Protein AF-A0A810KUQ3-F1 (afdb_monomer_lite)

Foldseek 3Di:
DPPVVVLVVDDPVSVVVVVVVVVVVVVLVVLVVCCVVPVQPDPCSLVVNLVVLVVQLVVLVVCVVVVDDDPSVVVNCVSVVVSVVSVVVCVVVVSVVSNVPPPPDDDPD

pLDDT: mean 70.56, std 9.36, range [38.03, 83.0]

Sequence (109 aa):
MTAIADVVGAGADTRIVETWRMVGLAVFAGLFALLALRPHALPYLWELVLASKLALTLAALGYQLAGSATGTATILAADGGLFVLLLIAYLCVRGWRAISAPRGRAASA

Secondary structure (DSSP, 8-state):
--HHHHHHHS-HHHHHHHHHHHHHHHHHHHHHHHHHH-TTSSTTHHHHHHHHHHHHHHHHHHHHHTT--TTHHHHHHHHHHHHHHHHHHHHHTTGGGGTSS--------

Radius of gyration: 18.27 Å; chains: 1; bounding box: 40×38×60 Å

Organism: NCBI:txid390989

Structure (mmCIF, N/CA/C/O backbone):
data_AF-A0A810KUQ3-F1
#
_entry.id   AF-A0A810KUQ3-F1
#
loop_
_atom_site.group_PDB
_atom_site.id
_atom_site.type_symbol
_atom_site.label_atom_id
_atom_site.label_alt_id
_atom_site.label_comp_id
_atom_site.label_asym_id
_atom_site.label_entity_id
_atom_site.label_seq_id
_atom_site.pdbx_PDB_ins_code
_atom_site.Cartn_x
_atom_site.Cartn_y
_atom_site.Cartn_z
_atom_site.occupancy
_atom_site.B_iso_or_equiv
_atom_site.auth_seq_id
_atom_site.auth_comp_id
_atom_site.auth_asym_id
_atom_site.auth_atom_id
_atom_site.pdbx_PDB_model_num
ATOM 1 N N . MET A 1 1 ? 10.667 -19.680 -12.913 1.00 38.03 1 MET A N 1
ATOM 2 C CA . MET A 1 1 ? 12.031 -19.113 -12.861 1.00 38.03 1 MET A CA 1
ATOM 3 C C . MET A 1 1 ? 12.034 -18.080 -11.749 1.00 38.03 1 MET A C 1
ATOM 5 O O . MET A 1 1 ? 11.111 -17.277 -11.687 1.00 38.03 1 MET A O 1
ATOM 9 N N . THR A 1 2 ? 12.938 -18.199 -10.782 1.00 46.88 2 THR A N 1
ATOM 10 C CA . THR A 1 2 ? 12.999 -17.316 -9.611 1.00 46.88 2 THR A CA 1
ATOM 11 C C . THR A 1 2 ? 13.585 -15.972 -10.035 1.00 46.88 2 THR A C 1
ATOM 13 O O . THR A 1 2 ? 14.776 -15.898 -10.313 1.00 46.88 2 THR A O 1
ATOM 16 N N . ALA A 1 3 ? 12.758 -14.920 -10.054 1.00 61.97 3 ALA A N 1
ATOM 17 C CA . ALA A 1 3 ? 13.121 -13.550 -10.451 1.00 61.97 3 ALA A CA 1
ATOM 18 C C . ALA A 1 3 ? 14.426 -13.032 -9.810 1.00 61.97 3 ALA A C 1
ATOM 20 O O . ALA A 1 3 ? 15.146 -12.246 -10.407 1.00 61.97 3 ALA A O 1
ATOM 21 N N . ILE A 1 4 ? 14.782 -13.532 -8.624 1.00 58.00 4 ILE A N 1
ATOM 22 C CA . ILE A 1 4 ? 16.025 -13.200 -7.912 1.00 58.00 4 ILE A CA 1
ATOM 23 C C . ILE A 1 4 ? 17.281 -13.610 -8.708 1.00 58.00 4 ILE A C 1
ATOM 25 O O . ILE A 1 4 ? 18.267 -12.877 -8.711 1.00 58.00 4 ILE A O 1
ATOM 29 N N . ALA A 1 5 ? 17.261 -14.756 -9.397 1.00 56.84 5 ALA A N 1
ATOM 30 C CA . ALA A 1 5 ? 18.412 -15.241 -10.163 1.00 56.84 5 ALA A CA 1
ATOM 31 C C . ALA A 1 5 ? 18.682 -14.379 -11.411 1.00 56.84 5 ALA A C 1
ATOM 33 O O . ALA A 1 5 ? 19.839 -14.092 -11.717 1.00 56.84 5 ALA A O 1
ATOM 34 N N . ASP A 1 6 ? 17.625 -13.895 -12.070 1.00 60.38 6 ASP A N 1
ATOM 35 C CA . ASP A 1 6 ? 17.734 -13.019 -13.246 1.00 60.38 6 ASP A CA 1
ATOM 36 C C . ASP A 1 6 ? 18.331 -11.650 -12.883 1.00 60.38 6 ASP A C 1
ATOM 38 O O . ASP A 1 6 ? 19.082 -11.056 -13.653 1.00 60.38 6 ASP A O 1
ATOM 42 N N . VAL A 1 7 ? 18.077 -11.177 -11.663 1.00 59.72 7 VAL A N 1
ATOM 43 C CA . VAL A 1 7 ? 18.587 -9.896 -11.149 1.00 59.72 7 VAL A CA 1
ATOM 44 C C . VAL A 1 7 ? 20.068 -9.985 -10.840 1.00 59.72 7 VAL A C 1
ATOM 46 O O . VAL A 1 7 ? 20.835 -9.098 -11.206 1.00 59.72 7 VAL A O 1
ATOM 49 N N . VAL A 1 8 ? 20.499 -11.090 -10.229 1.00 63.00 8 VAL A N 1
ATOM 50 C CA . VAL A 1 8 ? 21.921 -11.358 -9.994 1.00 63.00 8 VAL A CA 1
ATOM 51 C C . VAL A 1 8 ? 22.677 -11.493 -11.322 1.00 63.00 8 VAL A C 1
ATOM 53 O O . VAL A 1 8 ? 23.852 -11.151 -11.376 1.00 63.00 8 VAL A O 1
ATOM 56 N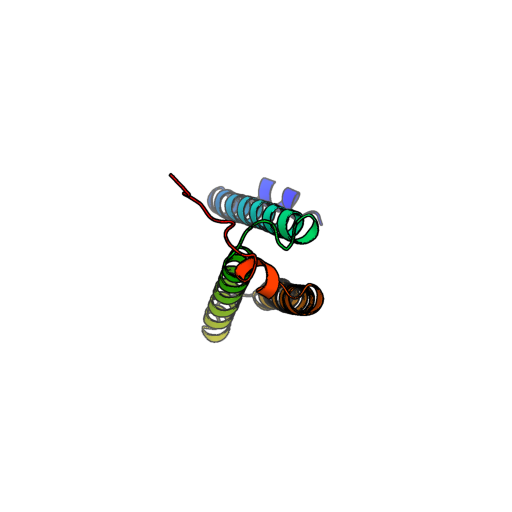 N . GLY A 1 9 ? 22.029 -11.897 -12.418 1.00 59.81 9 GLY A N 1
ATOM 57 C CA . GLY A 1 9 ? 22.626 -11.919 -13.760 1.00 59.81 9 GLY A CA 1
ATOM 58 C C . GLY A 1 9 ? 22.624 -10.579 -14.511 1.00 59.81 9 GLY A C 1
ATOM 59 O O . GLY A 1 9 ? 23.389 -10.419 -15.459 1.00 59.81 9 GLY A O 1
ATOM 60 N N . ALA A 1 10 ? 21.800 -9.609 -14.107 1.00 66.62 10 ALA A N 1
ATOM 61 C CA . ALA A 1 10 ? 21.568 -8.384 -14.871 1.00 66.62 10 ALA A CA 1
ATOM 62 C C . ALA A 1 10 ? 22.685 -7.329 -14.722 1.00 66.62 10 ALA A C 1
ATOM 64 O O . ALA A 1 10 ? 23.446 -7.338 -13.751 1.00 66.62 10 ALA A O 1
ATOM 65 N N . GLY A 1 11 ? 22.762 -6.390 -15.676 1.00 72.12 11 GLY A N 1
ATOM 66 C CA . GLY A 1 11 ? 23.672 -5.237 -15.624 1.00 72.12 11 GLY A CA 1
ATOM 67 C C . GLY A 1 11 ? 23.428 -4.334 -14.405 1.00 72.12 11 GLY A C 1
ATOM 68 O O . GLY A 1 11 ? 22.356 -4.372 -13.796 1.00 72.12 11 GLY A O 1
ATOM 69 N N . ALA A 1 12 ? 24.424 -3.518 -14.036 1.00 70.88 12 ALA A N 1
ATOM 70 C CA . ALA A 1 12 ? 24.407 -2.712 -12.806 1.00 70.88 12 ALA A CA 1
ATOM 71 C C . ALA A 1 12 ? 23.154 -1.823 -12.670 1.00 70.88 12 ALA A C 1
ATOM 73 O O . ALA A 1 12 ? 22.549 -1.779 -11.597 1.00 70.88 12 ALA A O 1
ATOM 74 N N . ASP A 1 13 ? 22.710 -1.206 -13.766 1.00 71.38 13 ASP A N 1
ATOM 75 C CA . ASP A 1 13 ? 21.529 -0.334 -13.778 1.00 71.38 13 ASP A CA 1
ATOM 76 C C . ASP A 1 13 ? 20.235 -1.113 -13.491 1.00 71.38 13 ASP A C 1
ATOM 78 O O . ASP A 1 13 ? 19.393 -0.685 -12.701 1.00 71.38 13 ASP A O 1
ATOM 82 N N . THR A 1 14 ? 20.095 -2.313 -14.060 1.00 75.25 14 THR A N 1
ATOM 83 C CA . THR A 1 14 ? 18.939 -3.190 -13.827 1.00 75.25 14 THR A CA 1
ATOM 84 C C . THR A 1 14 ? 18.913 -3.726 -12.395 1.00 75.25 14 THR A C 1
ATOM 86 O O . THR A 1 14 ? 17.846 -3.817 -11.789 1.00 75.25 14 THR A O 1
ATOM 89 N N . ARG A 1 15 ? 20.083 -4.031 -11.817 1.00 72.06 15 ARG A N 1
ATOM 90 C CA . ARG A 1 15 ? 20.194 -4.498 -10.426 1.00 72.06 15 ARG A CA 1
ATOM 91 C C . ARG A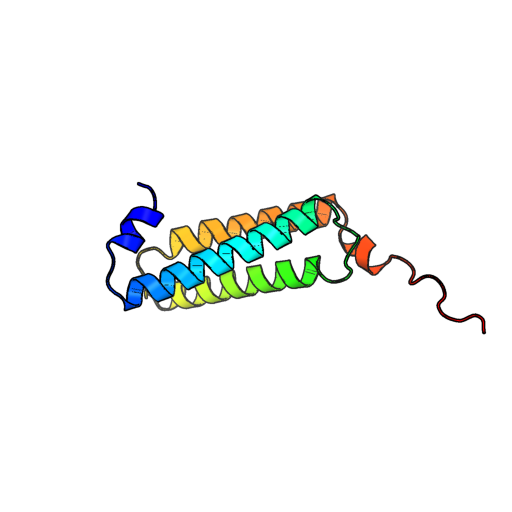 1 15 ? 19.705 -3.464 -9.422 1.00 72.06 15 ARG A C 1
ATOM 93 O O . ARG A 1 15 ? 19.015 -3.831 -8.472 1.00 72.06 15 ARG A O 1
ATOM 100 N N . ILE A 1 16 ? 20.044 -2.190 -9.617 1.00 74.75 16 ILE A N 1
ATOM 101 C CA . ILE A 1 16 ? 19.613 -1.109 -8.718 1.00 74.75 16 ILE A CA 1
ATOM 102 C C . ILE A 1 16 ? 18.092 -0.950 -8.771 1.00 74.75 16 ILE A C 1
ATOM 104 O O . ILE A 1 16 ? 17.448 -0.899 -7.723 1.00 74.75 16 ILE A O 1
ATOM 108 N N . VAL A 1 17 ? 17.512 -0.932 -9.976 1.00 76.12 17 VAL A N 1
ATOM 109 C CA . VAL A 1 17 ? 16.059 -0.802 -10.163 1.00 76.12 17 VAL A CA 1
ATOM 110 C C . VAL A 1 17 ? 15.315 -1.970 -9.523 1.00 76.12 17 VAL A C 1
ATOM 112 O O . VAL A 1 17 ? 14.345 -1.747 -8.795 1.00 76.12 17 VAL A O 1
ATOM 115 N N . GLU A 1 18 ? 15.771 -3.207 -9.730 1.00 77.56 18 GLU A N 1
ATOM 116 C CA . GLU A 1 18 ? 15.087 -4.345 -9.122 1.00 77.56 18 GLU A CA 1
ATOM 117 C C . GLU A 1 18 ? 15.290 -4.403 -7.602 1.00 77.56 18 GLU A C 1
ATOM 119 O O . GLU A 1 18 ? 14.356 -4.711 -6.865 1.00 77.56 18 GLU A O 1
ATOM 124 N N . THR A 1 19 ? 16.467 -4.033 -7.095 1.00 76.38 19 THR A N 1
ATOM 125 C CA . THR A 1 19 ? 16.681 -3.933 -5.642 1.00 76.38 19 THR A CA 1
ATOM 126 C C . THR A 1 19 ? 15.693 -2.949 -5.022 1.00 76.38 19 THR A C 1
ATOM 128 O O . THR A 1 19 ? 15.054 -3.264 -4.016 1.00 76.38 19 THR A O 1
ATOM 131 N N . TRP A 1 20 ? 15.488 -1.795 -5.664 1.00 76.94 20 TRP A N 1
ATOM 132 C CA . TRP A 1 20 ? 14.476 -0.832 -5.237 1.00 76.94 20 TRP A CA 1
ATOM 133 C C . TRP A 1 20 ? 13.060 -1.421 -5.259 1.00 76.94 20 TRP A C 1
ATOM 135 O O . TRP A 1 20 ? 12.297 -1.243 -4.307 1.00 76.94 20 TRP A O 1
ATOM 145 N N . ARG A 1 21 ? 12.706 -2.178 -6.303 1.00 79.56 21 ARG A N 1
ATOM 146 C CA . ARG A 1 21 ? 11.406 -2.864 -6.389 1.00 79.56 21 ARG A CA 1
ATOM 147 C C . ARG A 1 21 ? 11.210 -3.887 -5.275 1.00 79.56 21 ARG A C 1
ATOM 149 O O . ARG A 1 21 ? 10.151 -3.898 -4.652 1.00 79.56 21 ARG A O 1
ATOM 156 N N . MET A 1 22 ? 12.220 -4.706 -4.986 1.00 77.56 22 MET A N 1
ATOM 157 C CA . MET A 1 22 ? 12.167 -5.705 -3.913 1.00 77.56 22 MET A CA 1
ATOM 158 C C . MET A 1 22 ? 11.971 -5.055 -2.544 1.00 77.56 22 MET A C 1
ATOM 160 O O . MET A 1 22 ? 11.139 -5.513 -1.761 1.00 77.56 22 MET A O 1
ATOM 164 N N . VAL A 1 23 ? 12.688 -3.962 -2.268 1.00 80.69 23 VAL A N 1
ATOM 165 C CA . VAL A 1 23 ? 12.517 -3.198 -1.025 1.00 80.69 23 VAL A CA 1
ATOM 166 C C . VAL A 1 23 ? 11.099 -2.634 -0.929 1.00 80.69 23 VAL A C 1
ATOM 168 O O . VAL A 1 23 ? 10.449 -2.797 0.102 1.00 80.69 23 VAL A O 1
ATOM 171 N N . GLY A 1 24 ? 10.582 -2.037 -2.008 1.00 80.31 24 GLY A N 1
ATOM 172 C CA . GLY A 1 24 ? 9.202 -1.548 -2.060 1.00 80.31 24 GLY A CA 1
ATOM 173 C C . GLY A 1 24 ? 8.179 -2.651 -1.767 1.00 80.31 24 GLY A C 1
ATOM 174 O O . GLY A 1 24 ? 7.296 -2.469 -0.928 1.00 80.31 24 GLY A O 1
ATOM 175 N N . LEU A 1 25 ? 8.334 -3.825 -2.390 1.00 81.00 25 LEU A N 1
ATOM 176 C CA . LEU A 1 25 ? 7.481 -4.995 -2.149 1.00 81.00 25 LEU A CA 1
ATOM 177 C C . LEU A 1 25 ? 7.531 -5.459 -0.688 1.00 81.00 25 LEU A C 1
ATOM 179 O O . LEU A 1 25 ? 6.483 -5.731 -0.103 1.00 81.00 25 LEU A O 1
ATOM 183 N N . ALA A 1 26 ? 8.720 -5.512 -0.084 1.00 80.50 26 ALA A N 1
ATOM 184 C CA . ALA A 1 26 ? 8.891 -5.919 1.309 1.00 80.50 26 ALA A CA 1
ATOM 185 C C . ALA A 1 26 ? 8.207 -4.945 2.284 1.00 80.50 26 ALA A C 1
ATOM 187 O O . ALA A 1 26 ? 7.518 -5.377 3.210 1.00 80.50 26 ALA A O 1
ATOM 188 N N . VAL A 1 27 ? 8.336 -3.635 2.049 1.00 83.00 27 VAL A N 1
ATOM 189 C CA . VAL A 1 27 ? 7.658 -2.608 2.853 1.00 83.00 27 VAL A CA 1
ATOM 190 C C . VAL A 1 27 ? 6.142 -2.758 2.753 1.00 83.00 27 VAL A C 1
ATOM 192 O O . VAL A 1 27 ? 5.465 -2.800 3.780 1.00 83.00 27 VAL A O 1
ATOM 195 N N . PHE A 1 28 ? 5.593 -2.909 1.543 1.00 79.94 28 PHE A N 1
ATOM 196 C CA . PHE A 1 28 ? 4.152 -3.111 1.369 1.00 79.94 28 PHE A CA 1
ATOM 197 C C . PHE A 1 28 ? 3.658 -4.403 2.022 1.00 79.94 28 PHE A C 1
ATOM 199 O O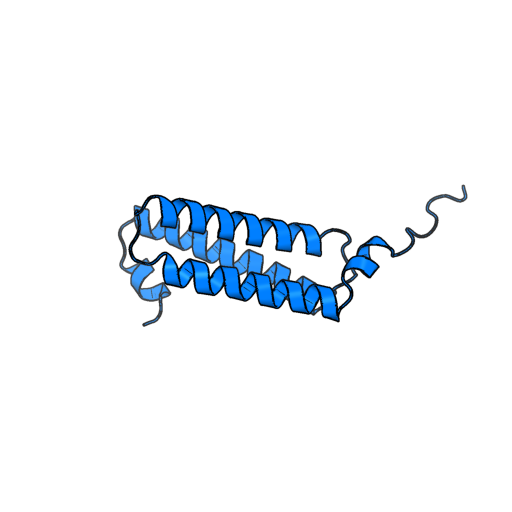 . PHE A 1 28 ? 2.608 -4.389 2.660 1.00 79.94 28 PHE A O 1
ATOM 206 N N . ALA A 1 29 ? 4.421 -5.494 1.933 1.00 80.69 29 ALA A N 1
ATOM 207 C CA . ALA A 1 29 ? 4.099 -6.735 2.629 1.00 80.69 29 ALA A CA 1
ATOM 208 C C . ALA A 1 29 ? 4.017 -6.526 4.152 1.00 80.69 29 ALA A C 1
ATOM 210 O O . ALA A 1 29 ? 3.067 -6.989 4.784 1.00 80.69 29 ALA A O 1
ATOM 211 N N . GLY A 1 30 ? 4.952 -5.766 4.731 1.00 82.44 30 GLY A N 1
ATOM 212 C CA . GLY A 1 30 ? 4.914 -5.380 6.142 1.00 82.44 30 GLY A CA 1
ATOM 213 C C . GLY A 1 30 ? 3.674 -4.557 6.501 1.00 82.44 30 GLY A C 1
ATOM 214 O O . GLY A 1 30 ? 3.006 -4.847 7.493 1.00 82.44 30 GLY A O 1
ATOM 215 N N . LEU A 1 31 ? 3.310 -3.576 5.670 1.00 81.62 31 LEU A N 1
ATOM 216 C CA . LEU A 1 31 ? 2.104 -2.764 5.873 1.00 81.62 31 LEU A CA 1
ATOM 217 C C . LEU A 1 31 ? 0.824 -3.608 5.800 1.00 81.62 31 LEU A C 1
ATOM 219 O O . LEU A 1 31 ? -0.063 -3.437 6.636 1.00 81.62 31 LEU A O 1
ATOM 223 N N . PHE A 1 32 ? 0.738 -4.557 4.864 1.00 78.69 32 PHE A N 1
ATOM 224 C CA . PHE A 1 32 ? -0.392 -5.486 4.777 1.00 78.69 32 PHE A CA 1
ATOM 225 C C . PHE A 1 32 ? -0.458 -6.438 5.970 1.00 78.69 32 PHE A C 1
ATOM 227 O O . PHE A 1 32 ? -1.546 -6.674 6.491 1.00 78.69 32 PHE A O 1
ATOM 234 N N . ALA A 1 33 ? 0.683 -6.938 6.446 1.00 81.12 33 ALA A N 1
ATOM 235 C CA . ALA A 1 33 ? 0.740 -7.769 7.643 1.00 81.12 33 ALA A CA 1
ATOM 236 C C . ALA A 1 33 ? 0.268 -6.998 8.886 1.00 81.12 33 ALA A C 1
ATOM 238 O O . ALA A 1 33 ? -0.514 -7.521 9.679 1.00 81.12 33 ALA A O 1
ATOM 239 N N . LEU A 1 34 ? 0.676 -5.734 9.033 1.00 79.00 34 LEU A N 1
ATOM 240 C CA . LEU A 1 34 ? 0.207 -4.863 10.113 1.00 79.00 34 LEU A CA 1
ATOM 241 C C . LEU A 1 34 ? -1.302 -4.607 10.026 1.00 79.00 34 LEU A C 1
ATOM 243 O O . LEU A 1 34 ? -1.988 -4.699 11.045 1.00 79.00 34 LEU A O 1
ATOM 247 N N . LEU A 1 35 ? -1.827 -4.352 8.824 1.00 77.69 35 LEU A N 1
ATOM 248 C CA . LEU A 1 35 ? -3.266 -4.219 8.578 1.00 77.69 35 LEU A CA 1
ATOM 249 C C . LEU A 1 35 ? -4.032 -5.495 8.952 1.00 77.69 35 LEU A C 1
ATOM 251 O O . LEU A 1 35 ? -5.079 -5.412 9.588 1.00 77.69 35 LEU A O 1
ATOM 255 N N . ALA A 1 36 ? -3.507 -6.664 8.580 1.00 76.31 36 ALA A N 1
ATOM 256 C CA . ALA A 1 36 ? -4.135 -7.954 8.847 1.00 76.31 36 ALA A CA 1
ATOM 257 C C . ALA A 1 36 ? -4.142 -8.298 10.344 1.00 76.31 36 ALA A C 1
ATOM 259 O O . ALA A 1 36 ? -5.139 -8.796 10.861 1.00 76.31 36 ALA A O 1
ATOM 260 N N . LEU A 1 37 ? -3.045 -8.013 11.053 1.00 80.31 37 LEU A N 1
ATOM 261 C CA . LEU A 1 37 ? -2.906 -8.325 12.476 1.00 80.31 37 LEU A CA 1
ATOM 262 C C . LEU A 1 37 ? -3.616 -7.313 13.379 1.00 80.31 37 LEU A C 1
ATOM 264 O O . LEU A 1 37 ? -4.151 -7.688 14.422 1.00 80.31 37 LEU A O 1
ATOM 268 N N . ARG A 1 38 ? -3.594 -6.022 13.027 1.00 76.44 38 ARG A N 1
ATOM 269 C CA . ARG A 1 38 ? -4.165 -4.942 13.846 1.00 76.44 38 ARG A CA 1
ATOM 270 C C . ARG A 1 38 ? -4.866 -3.879 12.996 1.00 76.44 38 ARG A C 1
ATOM 272 O O . ARG A 1 38 ? -4.428 -2.726 12.955 1.00 76.44 38 ARG A O 1
ATOM 279 N N . PRO A 1 39 ? -6.026 -4.210 12.409 1.00 68.00 39 PRO A N 1
ATOM 280 C CA . PRO A 1 39 ? -6.707 -3.344 11.448 1.00 68.00 39 PRO A CA 1
ATOM 281 C C . PRO A 1 39 ? -7.222 -2.015 12.018 1.00 68.00 39 PRO A C 1
ATOM 283 O O . PRO A 1 39 ? -7.530 -1.113 11.246 1.00 68.00 39 PRO A O 1
ATOM 286 N N . HIS A 1 40 ? -7.332 -1.871 13.342 1.00 73.38 40 HIS A N 1
ATOM 287 C CA . HIS A 1 40 ? -7.848 -0.656 13.987 1.00 73.38 40 HIS A CA 1
ATOM 288 C C . HIS A 1 40 ? -6.826 0.079 14.861 1.00 73.38 40 HIS A C 1
ATOM 290 O O . HIS A 1 40 ? -7.183 1.053 15.516 1.00 73.38 40 HIS A O 1
ATOM 296 N N . ALA A 1 41 ? -5.571 -0.379 14.913 1.00 73.31 41 ALA A N 1
ATOM 297 C CA . ALA A 1 41 ? -4.583 0.199 15.826 1.00 73.31 41 ALA A CA 1
ATOM 298 C C . ALA A 1 41 ? -4.020 1.545 15.347 1.00 73.31 41 ALA A C 1
ATOM 300 O O . ALA A 1 41 ? -3.618 2.362 16.171 1.00 73.31 41 ALA A O 1
ATOM 301 N N . LEU A 1 42 ? -3.982 1.771 14.031 1.00 70.12 42 LEU A N 1
ATOM 302 C CA . LEU A 1 42 ? -3.420 2.975 13.424 1.00 70.12 42 LEU A CA 1
ATOM 303 C C . LEU A 1 42 ? -4.506 3.699 12.617 1.00 70.12 42 LEU A C 1
ATOM 305 O O . LEU A 1 42 ? -4.873 3.220 11.539 1.00 70.12 42 LEU A O 1
ATOM 309 N N . PRO A 1 43 ? -5.038 4.836 13.107 1.00 69.56 43 PRO A N 1
ATOM 310 C CA . PRO A 1 43 ? -5.930 5.660 12.300 1.00 69.56 43 PRO A CA 1
ATOM 311 C C . PRO A 1 43 ? -5.168 6.160 11.061 1.00 69.56 43 PRO A C 1
ATOM 313 O O . PRO A 1 43 ? -3.980 6.466 11.157 1.00 69.56 43 PRO A O 1
ATOM 316 N N . TYR A 1 44 ? -5.841 6.243 9.910 1.00 73.38 44 TYR A N 1
ATOM 317 C CA . TYR A 1 44 ? -5.299 6.687 8.609 1.00 73.38 44 TYR A CA 1
ATOM 318 C C . TYR A 1 44 ? -4.360 5.721 7.868 1.00 73.38 44 TYR A C 1
ATOM 320 O O . TYR A 1 44 ? -4.000 5.984 6.718 1.00 73.38 44 TYR A O 1
ATOM 328 N N . LEU A 1 45 ? -3.961 4.594 8.474 1.00 80.06 45 LEU A N 1
ATOM 329 C CA . LEU A 1 45 ? -3.079 3.633 7.801 1.00 80.06 45 LEU A CA 1
ATOM 330 C C . LEU A 1 45 ? -3.769 2.975 6.595 1.00 80.06 45 LEU A C 1
ATOM 332 O O . LEU A 1 45 ? -3.141 2.786 5.556 1.00 80.06 45 LEU A O 1
ATOM 336 N N . TRP A 1 46 ? -5.065 2.675 6.710 1.00 77.44 46 TRP A N 1
ATOM 337 C CA . TRP A 1 46 ? -5.857 2.134 5.605 1.00 77.44 46 TRP A CA 1
ATOM 338 C C . TRP A 1 46 ? -5.881 3.085 4.411 1.00 77.44 46 TRP A C 1
ATOM 340 O O . TRP A 1 46 ? -5.600 2.678 3.285 1.00 77.44 46 TRP A O 1
ATOM 350 N N . GLU A 1 47 ? -6.166 4.357 4.669 1.00 77.56 47 GLU A N 1
ATOM 351 C CA . GLU A 1 47 ? -6.291 5.409 3.669 1.00 77.56 47 GLU A CA 1
ATOM 352 C C . GLU A 1 47 ? -4.957 5.644 2.947 1.00 77.56 47 GLU A C 1
ATOM 354 O O . GLU A 1 47 ? -4.938 5.757 1.722 1.00 77.56 47 GLU A O 1
ATOM 359 N N . LEU A 1 48 ? -3.831 5.630 3.671 1.00 82.62 48 LEU A N 1
ATOM 360 C CA . LEU A 1 48 ? -2.495 5.789 3.086 1.00 82.62 48 LEU A CA 1
ATOM 361 C C . LEU A 1 48 ? -2.110 4.618 2.168 1.00 82.62 48 LEU A C 1
ATOM 363 O O . LEU A 1 48 ? -1.542 4.824 1.091 1.00 82.62 48 LEU A O 1
ATOM 367 N N . VAL A 1 49 ? -2.419 3.386 2.579 1.00 81.19 49 VAL A N 1
ATOM 368 C CA . VAL A 1 49 ? -2.116 2.186 1.786 1.00 81.19 49 VAL A CA 1
ATOM 369 C C . VAL A 1 49 ? -3.000 2.130 0.535 1.00 81.19 49 VAL A C 1
ATOM 371 O O . VAL A 1 49 ? -2.496 1.857 -0.557 1.00 81.19 49 VAL A O 1
ATOM 374 N N . LEU A 1 50 ? -4.291 2.458 0.664 1.00 78.50 50 LEU A N 1
ATOM 375 C CA . LEU A 1 50 ? -5.220 2.585 -0.465 1.00 78.50 50 LEU A CA 1
ATOM 376 C C . LEU A 1 50 ? -4.765 3.670 -1.449 1.00 78.50 50 LEU A C 1
ATOM 378 O O . LEU A 1 50 ? -4.689 3.402 -2.647 1.00 78.50 50 LEU A O 1
ATOM 382 N N . ALA A 1 51 ? -4.404 4.859 -0.957 1.00 81.88 51 ALA A N 1
ATOM 383 C CA . ALA A 1 51 ? -3.904 5.953 -1.788 1.00 81.88 51 ALA A CA 1
ATOM 384 C C . ALA A 1 51 ? -2.613 5.573 -2.527 1.00 81.88 51 ALA A C 1
ATOM 386 O O . ALA A 1 51 ? -2.474 5.858 -3.715 1.00 81.88 51 ALA A O 1
ATOM 387 N N . SER A 1 52 ? -1.693 4.873 -1.855 1.00 77.56 52 SER A N 1
ATOM 388 C CA . SER A 1 52 ? -0.441 4.413 -2.468 1.00 77.56 52 SER A CA 1
ATOM 389 C C . SER A 1 52 ? -0.691 3.410 -3.594 1.00 77.56 52 SER A C 1
ATOM 391 O O . SER A 1 52 ? -0.132 3.548 -4.681 1.00 77.56 52 SER A O 1
ATOM 393 N N . LYS A 1 53 ? -1.566 2.420 -3.371 1.00 78.50 53 LYS A N 1
ATOM 394 C CA . LYS A 1 53 ? -1.941 1.460 -4.420 1.00 78.50 53 LYS A CA 1
ATOM 395 C C . LYS A 1 53 ? -2.664 2.142 -5.579 1.00 78.50 53 LYS A C 1
ATOM 397 O O . LYS A 1 53 ? -2.355 1.844 -6.729 1.00 78.50 53 LYS A O 1
ATOM 402 N N . LEU A 1 54 ? -3.545 3.101 -5.291 1.00 77.81 54 LEU A N 1
ATOM 403 C CA . LEU A 1 54 ? -4.235 3.876 -6.317 1.00 77.81 54 LEU A CA 1
ATOM 404 C C . LEU A 1 54 ? -3.247 4.674 -7.183 1.00 77.81 54 LEU A C 1
ATOM 406 O O . LEU A 1 54 ? -3.312 4.604 -8.410 1.00 77.81 54 LEU A O 1
ATOM 410 N N . ALA A 1 55 ? -2.291 5.372 -6.568 1.00 79.69 55 ALA A N 1
ATOM 411 C CA . ALA A 1 55 ? -1.267 6.127 -7.286 1.00 79.69 55 ALA A CA 1
ATOM 412 C C . ALA A 1 55 ? -0.440 5.231 -8.224 1.00 79.69 55 ALA A C 1
ATOM 414 O O . ALA A 1 55 ? -0.225 5.592 -9.380 1.00 79.69 55 ALA A O 1
ATOM 415 N N . LEU A 1 56 ? -0.046 4.036 -7.767 1.00 76.25 56 LEU A N 1
ATOM 416 C CA . LEU A 1 56 ? 0.669 3.061 -8.598 1.00 76.25 56 LEU A CA 1
ATOM 417 C C . LEU A 1 56 ? -0.189 2.555 -9.764 1.00 76.25 56 LEU A C 1
ATOM 419 O O . LEU A 1 56 ? 0.297 2.492 -10.892 1.00 76.25 56 LEU A O 1
ATOM 423 N N . THR A 1 57 ? -1.474 2.261 -9.533 1.00 72.25 57 THR A N 1
ATOM 424 C CA . THR A 1 57 ? -2.382 1.848 -10.616 1.00 72.25 57 THR A CA 1
ATOM 425 C C . THR A 1 57 ? -2.607 2.952 -11.648 1.00 72.25 57 THR A C 1
ATOM 427 O O . THR A 1 57 ? -2.618 2.669 -12.843 1.00 72.25 57 THR A O 1
ATOM 430 N N . LEU A 1 58 ? -2.722 4.214 -11.218 1.00 77.62 58 LEU A N 1
ATOM 431 C CA . LEU A 1 58 ? -2.865 5.357 -12.122 1.00 77.62 58 LEU A CA 1
ATOM 432 C C . LEU A 1 58 ? -1.583 5.618 -12.914 1.00 77.62 58 LEU A C 1
ATOM 434 O O . LEU A 1 58 ? -1.651 5.878 -14.113 1.00 77.62 58 LEU A O 1
ATOM 438 N N . ALA A 1 59 ? -0.418 5.500 -12.275 1.00 76.00 59 ALA A N 1
ATOM 439 C CA . ALA A 1 59 ? 0.863 5.603 -12.962 1.00 76.00 59 ALA A CA 1
ATOM 440 C C . ALA A 1 59 ? 1.001 4.507 -14.031 1.00 76.00 59 ALA A C 1
ATOM 442 O O . ALA A 1 59 ? 1.310 4.809 -15.182 1.00 76.00 59 ALA A O 1
ATOM 443 N N . ALA A 1 60 ? 0.701 3.250 -13.686 1.00 69.62 60 ALA A N 1
ATOM 444 C CA . ALA A 1 60 ? 0.721 2.132 -14.628 1.00 69.62 60 ALA A CA 1
ATOM 445 C C . ALA A 1 60 ? -0.264 2.331 -15.794 1.00 69.62 60 ALA A C 1
ATOM 447 O O . ALA A 1 60 ? 0.086 2.063 -16.943 1.00 69.62 60 ALA A O 1
ATOM 448 N N . LEU A 1 61 ? -1.465 2.858 -15.525 1.00 72.38 61 LEU A N 1
ATOM 449 C CA . LEU A 1 61 ? -2.438 3.217 -16.558 1.00 72.38 61 LEU A CA 1
ATOM 450 C C . LEU A 1 61 ? -1.893 4.308 -17.496 1.00 72.38 61 LEU A C 1
ATOM 452 O O . LEU A 1 61 ? -2.021 4.188 -18.711 1.00 72.38 61 LEU A O 1
ATOM 456 N N . GLY A 1 62 ? -1.252 5.344 -16.949 1.00 77.50 62 GLY A N 1
ATOM 457 C CA . GLY A 1 62 ? -0.621 6.409 -17.732 1.00 77.50 62 GLY A CA 1
ATOM 458 C C . GLY A 1 62 ? 0.454 5.880 -18.685 1.00 77.50 62 GLY A C 1
ATOM 459 O O . GLY A 1 62 ? 0.441 6.212 -19.869 1.00 77.50 62 GLY A O 1
ATOM 460 N N . TYR A 1 63 ? 1.330 4.991 -18.204 1.00 71.75 63 TYR A N 1
ATOM 461 C CA . TYR A 1 63 ? 2.345 4.339 -19.043 1.00 71.75 63 TYR A CA 1
ATOM 462 C C . TYR A 1 63 ? 1.739 3.400 -20.098 1.00 71.75 63 TYR A C 1
ATOM 464 O O . TYR A 1 63 ? 2.224 3.351 -21.229 1.00 71.75 63 TYR A O 1
ATOM 472 N N . GLN A 1 64 ? 0.650 2.696 -19.769 1.00 68.69 64 GLN A N 1
ATOM 473 C CA . GLN A 1 64 ? -0.075 1.854 -20.725 1.00 68.69 64 GLN A CA 1
ATOM 474 C C . GLN A 1 64 ? -0.675 2.684 -21.869 1.00 68.69 64 GLN A C 1
ATOM 476 O O . GLN A 1 64 ? -0.560 2.305 -23.034 1.00 68.69 64 GLN A O 1
ATOM 481 N N . LEU A 1 65 ? -1.295 3.823 -21.548 1.00 69.06 65 LEU A N 1
ATOM 482 C CA . LEU A 1 65 ? -1.881 4.739 -22.533 1.00 69.06 65 LEU A CA 1
ATOM 483 C C . LEU A 1 65 ? -0.816 5.411 -23.411 1.00 69.06 65 LEU A C 1
ATOM 485 O O . LEU A 1 65 ? -1.078 5.700 -24.574 1.00 69.06 65 LEU A O 1
ATOM 489 N N . ALA A 1 66 ? 0.395 5.603 -22.884 1.00 73.31 66 ALA A N 1
ATOM 490 C CA . ALA A 1 66 ? 1.545 6.114 -23.625 1.00 73.31 66 ALA A CA 1
ATOM 491 C C . ALA A 1 66 ? 2.211 5.066 -24.548 1.00 73.31 66 ALA A C 1
ATOM 493 O O . ALA A 1 66 ? 3.243 5.353 -25.158 1.00 73.31 66 ALA A O 1
ATOM 494 N N . GLY A 1 67 ? 1.664 3.845 -24.651 1.00 58.53 67 GLY A N 1
ATOM 495 C CA . GLY A 1 67 ? 2.112 2.807 -25.589 1.00 58.53 67 GLY A CA 1
ATOM 496 C C . GLY A 1 67 ? 3.508 2.238 -25.310 1.00 58.53 67 GLY A C 1
ATOM 497 O O . GLY A 1 67 ? 4.093 1.589 -26.174 1.00 58.53 67 GLY A O 1
ATOM 498 N N . SER A 1 68 ? 4.063 2.484 -24.122 1.00 55.53 68 SER A N 1
ATOM 499 C CA . SER A 1 68 ? 5.482 2.287 -23.817 1.00 55.53 68 SER A CA 1
ATOM 500 C C . SER A 1 68 ? 5.686 1.338 -22.633 1.00 55.53 68 SER A C 1
ATOM 502 O O . SER A 1 68 ? 6.105 1.767 -21.566 1.00 55.53 68 SER A O 1
ATOM 504 N N . ALA A 1 69 ? 5.383 0.043 -22.815 1.00 50.84 69 ALA A N 1
ATOM 505 C CA . ALA A 1 69 ? 6.141 -1.077 -22.221 1.00 50.84 69 ALA A CA 1
ATOM 506 C C . ALA A 1 69 ? 5.455 -2.443 -22.414 1.00 50.84 69 ALA A C 1
ATOM 508 O O . ALA A 1 69 ? 4.291 -2.653 -22.068 1.00 50.84 69 ALA A O 1
ATOM 509 N N . THR A 1 70 ? 6.233 -3.420 -22.878 1.00 51.00 70 THR A N 1
ATOM 510 C CA . THR A 1 70 ? 5.901 -4.849 -22.847 1.00 51.00 70 THR A CA 1
ATOM 511 C C . THR A 1 70 ? 6.030 -5.347 -21.400 1.00 51.00 70 THR A C 1
ATOM 513 O O . THR A 1 70 ? 7.125 -5.335 -20.846 1.00 51.00 70 THR A O 1
ATOM 516 N N . GLY A 1 71 ? 4.923 -5.750 -20.761 1.00 55.59 71 GLY A N 1
ATOM 517 C CA . GLY A 1 71 ? 4.896 -6.230 -19.360 1.00 55.59 71 GLY A CA 1
ATOM 518 C C . GLY A 1 71 ? 4.014 -5.417 -18.399 1.00 55.59 71 GLY A C 1
ATOM 519 O O . GLY A 1 71 ? 3.784 -5.832 -17.265 1.00 55.59 71 GLY A O 1
ATOM 520 N N . THR A 1 72 ? 3.454 -4.297 -18.855 1.00 56.12 72 THR A N 1
ATOM 521 C CA . THR A 1 72 ? 2.565 -3.433 -18.058 1.00 56.12 72 THR A CA 1
ATOM 522 C C . THR A 1 72 ? 1.265 -4.129 -17.651 1.00 56.12 72 THR A C 1
ATOM 524 O O . THR A 1 72 ? 0.766 -3.900 -16.554 1.00 56.12 72 THR A O 1
ATOM 527 N N . ALA A 1 73 ? 0.743 -5.038 -18.481 1.00 57.50 73 ALA A N 1
ATOM 528 C CA . ALA A 1 73 ? -0.486 -5.778 -18.186 1.00 57.50 73 ALA A CA 1
ATOM 529 C C . ALA A 1 73 ? -0.371 -6.650 -16.921 1.00 57.50 73 ALA A C 1
ATOM 531 O O . ALA A 1 73 ? -1.313 -6.723 -16.135 1.00 57.50 73 ALA A O 1
ATOM 532 N N . THR A 1 74 ? 0.787 -7.273 -16.688 1.00 62.69 74 THR A N 1
ATOM 533 C CA . THR A 1 74 ? 1.037 -8.116 -15.509 1.00 62.69 74 THR A CA 1
ATOM 534 C C . THR A 1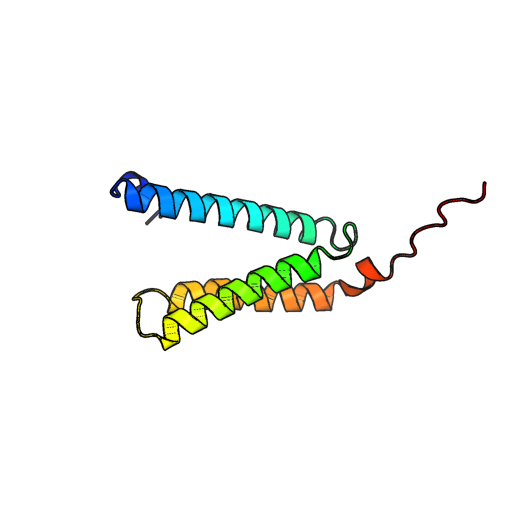 74 ? 1.144 -7.285 -14.233 1.00 62.69 74 THR A C 1
ATOM 536 O O . THR A 1 74 ? 0.593 -7.674 -13.206 1.00 62.69 74 THR A O 1
ATOM 539 N N . ILE A 1 75 ? 1.798 -6.120 -14.305 1.00 64.25 75 ILE A N 1
ATOM 540 C CA . ILE A 1 75 ? 1.900 -5.174 -13.182 1.00 64.25 75 ILE A CA 1
ATOM 541 C C . ILE A 1 75 ? 0.516 -4.606 -12.853 1.00 64.25 75 ILE A C 1
ATOM 543 O O . ILE A 1 75 ? 0.103 -4.617 -11.698 1.00 64.25 75 ILE A O 1
ATOM 547 N N . LEU A 1 76 ? -0.243 -4.197 -13.873 1.00 65.12 76 LEU A N 1
ATOM 548 C CA . LEU A 1 76 ? -1.589 -3.656 -13.706 1.00 65.12 76 LEU A CA 1
ATOM 549 C C . LEU A 1 76 ? -2.552 -4.691 -13.102 1.00 65.12 76 LEU A C 1
ATOM 551 O O . LEU A 1 76 ? -3.331 -4.355 -12.213 1.00 65.12 76 LEU A O 1
ATOM 555 N N . ALA A 1 77 ? -2.474 -5.953 -13.536 1.00 67.25 77 ALA A N 1
ATOM 556 C CA . ALA A 1 77 ? -3.279 -7.038 -12.979 1.00 67.25 77 ALA A CA 1
ATOM 557 C C . ALA A 1 77 ? -2.906 -7.348 -11.520 1.00 67.25 77 ALA A C 1
ATOM 559 O O . ALA A 1 77 ? -3.795 -7.521 -10.686 1.00 67.25 77 ALA A O 1
ATOM 560 N N . ALA A 1 78 ? -1.610 -7.382 -11.195 1.00 70.69 78 ALA A N 1
ATOM 561 C CA . ALA A 1 78 ? -1.144 -7.641 -9.837 1.00 70.69 78 ALA A CA 1
ATOM 562 C C . ALA A 1 78 ? -1.511 -6.493 -8.882 1.00 70.69 78 ALA A C 1
ATOM 564 O O . ALA A 1 78 ? -2.154 -6.726 -7.858 1.00 70.69 78 ALA A O 1
ATOM 565 N N . ASP A 1 79 ? -1.155 -5.251 -9.219 1.00 68.75 79 ASP A N 1
ATOM 566 C CA . ASP A 1 79 ? -1.411 -4.087 -8.367 1.00 68.75 79 ASP A CA 1
ATOM 567 C C . ASP A 1 79 ? -2.897 -3.727 -8.292 1.00 68.75 79 ASP A C 1
ATOM 569 O O . ASP A 1 79 ? -3.398 -3.439 -7.202 1.00 68.75 79 ASP A O 1
ATOM 573 N N . GLY A 1 80 ? -3.619 -3.810 -9.412 1.00 68.62 80 GLY A N 1
ATOM 574 C CA . GLY A 1 80 ? -5.064 -3.598 -9.461 1.00 68.62 80 GLY A CA 1
ATOM 575 C C . GLY A 1 80 ? -5.835 -4.670 -8.689 1.00 68.62 80 GLY A C 1
ATOM 576 O O . GLY A 1 80 ? -6.726 -4.341 -7.907 1.00 68.62 80 GLY A O 1
ATOM 577 N N . GLY A 1 81 ? -5.454 -5.945 -8.825 1.00 75.62 81 GLY A N 1
ATOM 578 C CA . GLY A 1 81 ? -6.045 -7.039 -8.050 1.00 75.62 81 GLY A CA 1
ATOM 579 C C . GLY A 1 81 ? -5.814 -6.876 -6.547 1.00 75.62 81 GLY A C 1
ATOM 580 O O . GLY A 1 81 ? -6.746 -7.023 -5.754 1.00 75.62 81 GLY A O 1
ATOM 581 N N . LEU A 1 82 ? -4.597 -6.487 -6.153 1.00 72.81 82 LEU A N 1
ATOM 582 C CA . LEU A 1 82 ? -4.271 -6.158 -4.764 1.00 72.81 82 LEU A CA 1
ATOM 583 C C . LEU A 1 82 ? -5.104 -4.989 -4.235 1.00 72.81 82 LEU A C 1
ATOM 585 O O . LEU A 1 82 ? -5.577 -5.068 -3.107 1.00 72.81 82 LEU A O 1
ATOM 589 N N . PHE A 1 83 ? -5.318 -3.935 -5.028 1.00 74.81 83 PHE A N 1
ATOM 590 C CA . PHE A 1 83 ? -6.175 -2.812 -4.638 1.00 74.81 83 PHE A CA 1
ATOM 591 C C . PHE A 1 83 ? -7.618 -3.259 -4.371 1.00 74.81 83 PHE A C 1
ATOM 593 O O . PHE A 1 83 ? -8.177 -2.922 -3.328 1.00 74.81 83 PHE A O 1
ATOM 600 N N . VAL A 1 84 ? -8.204 -4.064 -5.263 1.00 77.19 84 VAL A N 1
ATOM 601 C CA . VAL A 1 84 ? -9.570 -4.591 -5.096 1.00 77.19 84 VAL A CA 1
ATOM 602 C C . VAL A 1 84 ? -9.672 -5.465 -3.849 1.00 77.19 84 VAL A C 1
ATOM 604 O O . VAL A 1 84 ? -10.596 -5.300 -3.053 1.00 77.19 84 VAL A O 1
ATOM 607 N N . LEU A 1 85 ? -8.706 -6.360 -3.638 1.00 79.94 85 LEU A N 1
ATOM 608 C CA . LEU A 1 85 ? -8.673 -7.217 -2.457 1.00 79.94 85 LEU A CA 1
ATOM 609 C C . LEU A 1 85 ? -8.565 -6.390 -1.168 1.00 79.94 85 LEU A C 1
ATOM 611 O O . LEU A 1 85 ? -9.261 -6.666 -0.189 1.00 79.94 85 LEU A O 1
ATOM 615 N N . LEU A 1 86 ? -7.746 -5.334 -1.183 1.00 78.81 86 LEU A N 1
ATOM 616 C CA . LEU A 1 86 ? -7.625 -4.414 -0.058 1.00 78.81 86 LEU A CA 1
ATOM 617 C C . LEU A 1 86 ? -8.913 -3.642 0.209 1.00 78.81 86 LEU A C 1
ATOM 619 O O . LEU A 1 86 ? -9.276 -3.442 1.365 1.00 78.81 86 LEU A O 1
ATOM 623 N N . LEU A 1 87 ? -9.611 -3.227 -0.846 1.00 77.75 87 LEU A N 1
ATOM 624 C CA . LEU A 1 87 ? -10.886 -2.531 -0.741 1.00 77.75 87 LEU A CA 1
ATOM 625 C C . LEU A 1 87 ? -11.955 -3.438 -0.118 1.00 77.75 87 LEU A C 1
ATOM 627 O O . LEU A 1 87 ? -12.674 -3.011 0.783 1.00 77.75 87 LEU A O 1
ATOM 631 N N . ILE A 1 88 ? -12.018 -4.707 -0.531 1.00 80.50 88 ILE A N 1
ATOM 632 C CA . ILE A 1 88 ? -12.913 -5.703 0.076 1.00 80.50 88 ILE A CA 1
ATOM 633 C C . ILE A 1 88 ? -12.573 -5.875 1.558 1.00 80.50 88 ILE A C 1
ATOM 635 O O . ILE A 1 88 ? -13.463 -5.797 2.403 1.00 80.50 88 ILE A O 1
ATOM 639 N N . ALA A 1 89 ? -11.290 -6.034 1.895 1.00 77.31 89 ALA A N 1
ATOM 640 C CA . ALA A 1 89 ? -10.852 -6.154 3.283 1.00 77.31 89 ALA A CA 1
ATOM 641 C C . ALA A 1 89 ? -11.215 -4.908 4.115 1.00 77.31 89 ALA A C 1
ATOM 643 O O . ALA A 1 89 ? -11.720 -5.041 5.232 1.00 77.31 89 ALA A O 1
ATOM 644 N N . TYR A 1 90 ? -11.041 -3.706 3.558 1.00 72.50 90 TYR A N 1
ATOM 645 C CA . TYR A 1 90 ? -11.417 -2.439 4.191 1.00 72.50 90 TYR A CA 1
ATOM 646 C C . TYR A 1 90 ? -12.917 -2.374 4.509 1.00 72.50 90 TYR A C 1
ATOM 648 O O . TYR A 1 90 ? -13.307 -1.957 5.605 1.00 72.50 90 TYR A O 1
ATOM 656 N N . LEU A 1 91 ? -13.762 -2.827 3.577 1.00 78.00 91 LEU A N 1
ATOM 657 C CA . LEU A 1 91 ? -15.212 -2.892 3.762 1.00 78.00 91 LEU A CA 1
ATOM 658 C C . LEU A 1 91 ? -15.608 -3.955 4.798 1.00 78.00 91 LEU A C 1
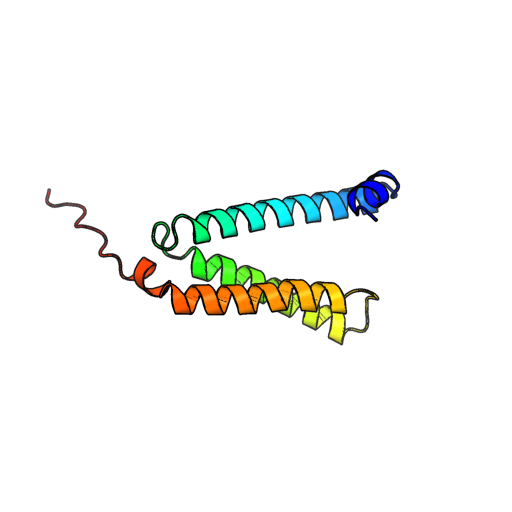ATOM 660 O O . LEU A 1 91 ? -16.379 -3.654 5.710 1.00 78.00 91 LEU A O 1
ATOM 664 N N . CYS A 1 92 ? -15.044 -5.164 4.712 1.00 78.00 92 CYS A N 1
ATOM 665 C CA . CYS A 1 92 ? -15.321 -6.270 5.633 1.00 78.00 92 CYS A CA 1
ATOM 666 C C . CYS A 1 92 ? -14.954 -5.932 7.080 1.00 78.00 92 CYS A C 1
ATOM 668 O O . CYS A 1 92 ? -15.740 -6.167 7.997 1.00 78.00 92 CYS A O 1
ATOM 670 N N . VAL A 1 93 ? -13.775 -5.345 7.291 1.00 72.50 93 VAL A N 1
ATOM 671 C CA . VAL A 1 93 ? -13.285 -4.988 8.629 1.00 72.50 93 VAL A CA 1
ATOM 672 C C . VAL A 1 93 ? -13.881 -3.661 9.111 1.00 72.50 93 VAL A C 1
ATOM 674 O O . VAL A 1 93 ? -13.724 -3.280 10.270 1.00 72.50 93 VAL A O 1
ATOM 677 N N . ARG A 1 94 ? -14.626 -2.957 8.246 1.00 77.38 94 ARG A N 1
ATOM 678 C CA . ARG A 1 94 ? -15.117 -1.598 8.491 1.00 77.38 94 ARG A CA 1
ATOM 679 C C . ARG A 1 94 ? -13.964 -0.716 8.975 1.00 77.38 94 ARG A C 1
ATOM 681 O O . ARG A 1 94 ? -14.046 -0.138 10.058 1.00 77.38 94 ARG A O 1
ATOM 688 N N . GLY A 1 95 ? -12.890 -0.628 8.186 1.00 62.44 95 GLY A N 1
ATOM 689 C CA . GLY A 1 95 ? -11.662 0.106 8.530 1.00 62.44 95 GLY A CA 1
ATOM 690 C C . GLY A 1 95 ? -11.920 1.532 9.039 1.00 62.44 95 GLY A C 1
ATOM 691 O O . GLY A 1 95 ? -11.269 1.973 9.980 1.00 62.44 95 GLY A O 1
ATOM 692 N N . TRP A 1 96 ? -12.986 2.169 8.545 1.00 67.62 96 TRP A N 1
ATOM 693 C CA . TRP A 1 96 ? -13.603 3.413 9.027 1.00 67.62 96 TRP A CA 1
ATOM 694 C C . TRP A 1 96 ? -13.747 3.518 10.563 1.00 67.62 96 TRP A C 1
ATOM 696 O O . TRP A 1 96 ? -13.649 4.607 11.123 1.00 67.62 96 TRP A O 1
ATOM 706 N N . ARG A 1 97 ? -13.925 2.400 11.285 1.00 66.38 97 ARG A N 1
ATOM 707 C CA . ARG A 1 97 ? -14.005 2.366 12.760 1.00 66.38 97 ARG A CA 1
ATOM 708 C C . ARG A 1 97 ? -12.682 2.723 13.445 1.00 66.38 97 ARG A C 1
ATOM 710 O O . ARG A 1 97 ? -12.714 3.156 14.592 1.00 66.38 97 ARG A O 1
ATOM 717 N N . ALA A 1 98 ? -11.544 2.573 12.763 1.00 64.75 98 ALA A N 1
ATOM 718 C CA . ALA A 1 98 ? -10.233 2.982 13.271 1.00 64.75 98 ALA A CA 1
ATOM 719 C C . ALA A 1 98 ? -10.134 4.510 13.436 1.00 64.75 98 ALA A C 1
ATOM 721 O O . ALA A 1 98 ? -9.483 4.991 14.358 1.00 64.75 98 ALA A O 1
ATOM 722 N N . ILE A 1 99 ? -10.817 5.270 12.572 1.00 62.19 99 ILE A N 1
ATOM 723 C CA . ILE A 1 99 ? -10.890 6.738 12.640 1.00 62.19 99 ILE A CA 1
ATOM 724 C C . ILE A 1 99 ? -11.850 7.177 13.752 1.00 62.19 99 ILE A C 1
ATOM 726 O O . ILE A 1 99 ? -11.604 8.168 14.435 1.00 62.19 99 ILE A O 1
ATOM 730 N N . SER A 1 100 ? -12.939 6.428 13.950 1.00 58.72 100 SER A N 1
ATOM 731 C CA . SER A 1 100 ? -13.976 6.740 14.940 1.00 58.72 100 SER A CA 1
ATOM 732 C C . SER A 1 100 ? -13.630 6.325 16.371 1.00 58.72 100 SER A C 1
ATOM 734 O O . SER A 1 100 ? -14.427 6.595 17.269 1.00 58.72 100 SER A O 1
ATOM 736 N N . ALA A 1 101 ? -12.493 5.659 16.605 1.00 60.53 101 ALA A N 1
ATOM 737 C CA . ALA A 1 101 ? -12.052 5.323 17.952 1.00 60.53 101 ALA A CA 1
ATOM 738 C C . ALA A 1 101 ? -11.912 6.630 18.758 1.00 60.53 101 ALA A C 1
ATOM 740 O O . ALA A 1 101 ? -11.090 7.477 18.392 1.00 60.53 101 ALA A O 1
ATOM 741 N N . PRO A 1 102 ? -12.717 6.840 19.820 1.00 57.12 102 PRO A N 1
ATOM 742 C CA . PRO A 1 102 ? -12.650 8.061 20.602 1.00 57.12 102 PRO A CA 1
ATOM 743 C C . PRO A 1 102 ? -11.222 8.217 21.109 1.00 57.12 102 PRO A C 1
ATOM 745 O O . PRO A 1 102 ? -10.726 7.348 21.828 1.00 57.12 102 PRO A O 1
ATOM 748 N N . ARG A 1 103 ? -10.556 9.313 20.730 1.00 64.31 103 ARG A N 1
ATOM 749 C CA . ARG A 1 103 ? -9.329 9.751 21.396 1.00 64.31 103 ARG A CA 1
ATOM 750 C C . ARG A 1 103 ? -9.705 9.932 22.858 1.00 64.31 103 ARG A C 1
ATOM 752 O O . ARG A 1 103 ? -10.373 10.903 23.208 1.00 64.31 103 ARG A O 1
ATOM 759 N N . GLY A 1 104 ? -9.394 8.929 23.676 1.00 58.28 104 GLY A N 1
ATOM 760 C CA . GLY A 1 104 ? -9.681 8.948 25.097 1.00 58.28 104 GLY A CA 1
ATOM 761 C C . GLY A 1 104 ? -9.101 10.229 25.666 1.00 58.28 104 GLY A C 1
ATOM 762 O O . GLY A 1 104 ? -7.891 10.415 25.598 1.00 58.28 104 GLY A O 1
ATOM 763 N N . ARG A 1 105 ? -10.002 11.114 26.114 1.00 56.84 105 ARG A N 1
ATOM 764 C CA . ARG A 1 105 ? -9.790 12.263 27.003 1.00 56.84 105 ARG A CA 1
ATOM 765 C C . ARG A 1 105 ? -8.331 12.410 27.442 1.00 56.84 105 ARG A C 1
ATOM 767 O O . ARG A 1 105 ? -7.943 11.900 28.488 1.00 56.84 105 ARG A O 1
ATOM 774 N N . ALA A 1 106 ? -7.533 13.104 26.638 1.00 60.25 106 ALA A N 1
ATOM 775 C CA . ALA A 1 106 ? -6.286 13.658 27.124 1.00 60.25 106 ALA A CA 1
ATOM 776 C C . ALA A 1 106 ? -6.625 14.974 27.830 1.00 60.25 106 ALA A C 1
ATOM 778 O O . ALA A 1 106 ? -7.253 15.845 27.232 1.00 60.25 106 ALA A O 1
ATOM 779 N N . ALA A 1 107 ? -6.187 15.059 29.086 1.00 56.50 107 ALA A N 1
ATOM 780 C CA . ALA A 1 107 ? -6.184 16.221 29.971 1.00 56.50 107 ALA A CA 1
ATOM 781 C C . ALA A 1 107 ? -7.519 16.589 30.648 1.00 56.50 107 ALA A C 1
ATOM 783 O O . ALA A 1 107 ? -8.172 17.572 30.316 1.00 56.50 107 ALA A O 1
ATOM 784 N N . SER A 1 108 ? -7.870 15.837 31.696 1.00 56.12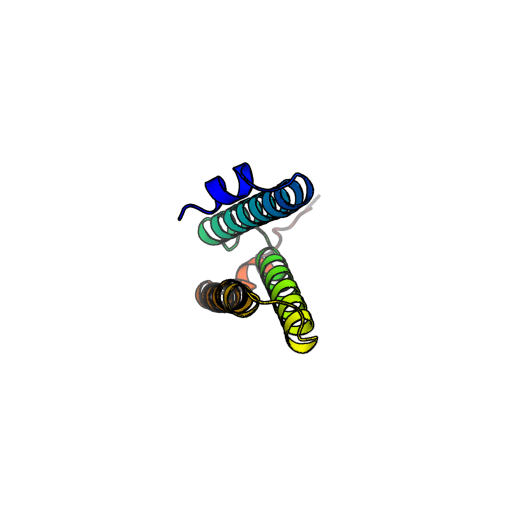 108 SER A N 1
ATOM 785 C CA . SER A 1 108 ? -8.285 16.481 32.946 1.00 56.12 108 SER A CA 1
ATOM 786 C C . SER A 1 108 ? -7.016 16.783 33.751 1.00 56.12 108 SER A C 1
ATOM 788 O O . SER A 1 108 ? -6.453 15.869 34.358 1.00 56.12 108 SER A O 1
ATOM 790 N N . ALA A 1 109 ? -6.539 18.022 33.690 1.00 56.91 109 ALA A N 1
ATOM 791 C CA . ALA A 1 109 ? -5.559 18.598 34.606 1.00 56.91 109 ALA A CA 1
ATOM 792 C C . ALA A 1 109 ? -5.884 20.084 34.764 1.00 56.91 109 ALA A C 1
ATOM 794 O O . ALA A 1 109 ? -6.184 20.709 33.721 1.00 56.91 109 ALA A O 1
#